Protein 8FNS (pdb70)

Foldseek 3Di:
DAQVVQCVPPPQWHFLVSLLVLLLVLQVVLCVVPPQWHAQVSLPPQAHQVRVCVLDVVPPRIGGSVSLSVVLVVLVCVLPVVPPRIGHRVSCPDPSNVSSVSSRD

Radius of gyration: 13.32 Å; Cα contacts (8 Å, |Δi|>4): 147; chains: 1; bounding box: 26×36×35 Å

Sequence (105 aa):
VDIAAFDPDKDGTIDLKEALAAGSSAAFDKLDPDKDGTLDAKELKGRVSEADLKKLDPDNDGTLDKKEYLAAVEEAQFKKAANPDNDGTIDARELASPAGSALVNLIR

Structure (mmCIF, N/CA/C/O backbone):
data_8FNS
#
_entry.id   8FNS
#
_cell.length_a   24.099
_cell.length_b   44.398
_cell.length_c   82.316
_cell.angle_alpha   90.000
_cell.angle_beta   90.000
_cell.angle_gamma   90.000
#
_symmetry.space_group_name_H-M   'P 21 21 21'
#
loop_
_entity.id
_entity.type
_entity.p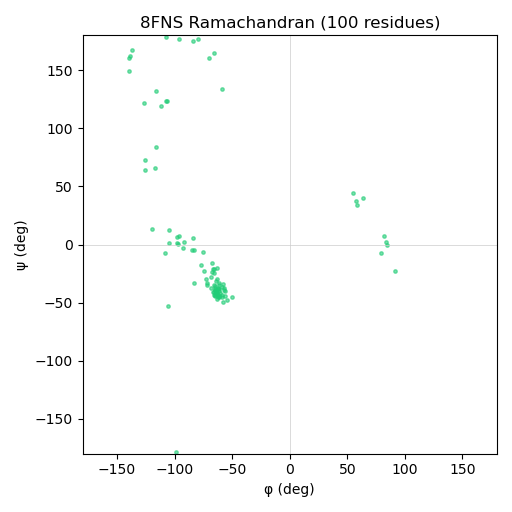dbx_description
1 polymer 'EF-hand domain-containing protein'
2 non-polymer 'Neodymium Ion'
3 water water
#
loop_
_atom_site.group_PDB
_atom_site.id
_atom_site.type_symbol
_atom_site.label_atom_id
_atom_site.label_alt_id
_atom_site.label_comp_id
_atom_site.label_asym_id
_atom_site.label_entity_id
_atom_site.label_seq_id
_atom_site.pdbx_PDB_ins_code
_atom_site.Cartn_x
_atom_site.Cartn_y
_atom_site.Cartn_z
_atom_site.occupancy
_atom_site.B_iso_or_equiv
_atom_site.auth_seq_id
_atom_site.auth_comp_id
_atom_site.auth_asym_id
_atom_site.auth_atom_id
_atom_site.pdbx_PDB_model_num
ATOM 1 N N . VAL A 1 1 ? 11.275 9.383 49.428 1.00 37.96 29 VAL A N 1
ATOM 2 C CA . VAL A 1 1 ? 11.730 10.481 50.273 1.00 36.04 29 VAL A CA 1
ATOM 3 C C . VAL A 1 1 ? 11.285 10.303 51.724 1.00 35.91 29 VAL A C 1
ATOM 4 O O . VAL A 1 1 ? 11.196 11.273 52.479 1.00 34.83 29 VAL A O 1
ATOM 8 N N . ASP A 1 2 ? 11.009 9.059 52.114 1.00 34.42 30 ASP A N 1
ATOM 9 C CA . ASP A 1 2 ? 10.583 8.767 53.474 1.00 34.73 30 ASP A CA 1
ATOM 10 C C . ASP A 1 2 ? 11.798 8.618 54.389 1.00 31.73 30 ASP A C 1
ATOM 11 O O . ASP A 1 2 ? 12.949 8.668 53.945 1.00 30.43 30 ASP A O 1
ATOM 16 N N . ILE A 1 3 ? 11.533 8.444 55.691 1.00 28.40 31 ILE A N 1
ATOM 17 C CA . ILE A 1 3 ? 12.610 8.311 56.674 1.00 26.13 31 ILE A CA 1
ATOM 18 C C . ILE A 1 3 ? 13.621 7.268 56.227 1.00 25.73 31 ILE A C 1
ATOM 19 O O . ILE A 1 3 ? 14.835 7.491 56.297 1.00 24.65 31 ILE A O 1
ATOM 24 N N . ALA A 1 4 ? 13.136 6.116 55.751 1.00 22.65 32 ALA A N 1
ATOM 25 C CA . ALA A 1 4 ? 14.032 4.999 55.466 1.00 22.56 32 ALA A CA 1
ATOM 26 C C . ALA A 1 4 ? 15.111 5.363 54.454 1.00 22.91 32 ALA A C 1
ATOM 27 O O . ALA A 1 4 ? 16.234 4.850 54.545 1.00 23.06 32 ALA A O 1
ATOM 29 N N . ALA A 1 5 ? 14.792 6.234 53.488 1.00 23.05 33 ALA A N 1
ATOM 30 C CA . ALA A 1 5 ? 15.765 6.636 52.477 1.00 23.80 33 ALA A CA 1
ATOM 31 C C . ALA A 1 5 ? 16.957 7.367 53.078 1.00 22.94 33 ALA A C 1
ATOM 32 O O . ALA A 1 5 ? 18.012 7.450 52.435 1.00 22.93 33 ALA A O 1
ATOM 34 N N . PHE A 1 6 ? 16.810 7.907 54.290 1.00 23.31 34 PHE A N 1
ATOM 35 C CA . PHE A 1 6 ? 17.831 8.737 54.912 1.00 22.14 34 PHE A CA 1
ATOM 36 C C . PHE A 1 6 ? 18.346 8.154 56.223 1.00 21.97 34 PHE A C 1
ATOM 37 O O . PHE A 1 6 ? 19.021 8.865 56.979 1.00 21.20 34 PHE A O 1
ATOM 45 N N . ASP A 1 7 ? 18.042 6.890 56.526 1.00 17.94 35 ASP A N 1
ATOM 46 C CA . ASP A 1 7 ? 18.341 6.288 57.829 1.00 17.71 35 ASP A CA 1
ATOM 47 C C . ASP A 1 7 ? 19.141 4.996 57.667 1.00 18.41 35 ASP A C 1
ATOM 48 O O . ASP A 1 7 ? 18.623 3.894 57.905 1.00 18.60 35 ASP A O 1
ATOM 53 N N . PRO A 1 8 ? 20.431 5.101 57.310 1.00 20.83 36 PRO A N 1
ATOM 54 C CA . PRO A 1 8 ? 21.233 3.885 57.070 1.00 21.60 36 PRO A CA 1
ATOM 55 C C . PRO A 1 8 ? 21.474 3.021 58.298 1.00 21.62 36 PRO A C 1
ATOM 56 O O . PRO A 1 8 ? 21.760 1.830 58.132 1.00 22.30 36 PRO A O 1
ATOM 60 N N . ASP A 1 9 ? 21.367 3.552 59.519 1.00 18.90 37 ASP A N 1
ATOM 61 C CA . ASP A 1 9 ? 21.618 2.734 60.704 1.00 19.15 37 ASP A CA 1
ATOM 62 C C . ASP A 1 9 ? 20.356 2.144 61.331 1.00 18.89 37 ASP A C 1
ATOM 63 O O . ASP A 1 9 ? 20.433 1.527 62.394 1.00 19.38 37 ASP A O 1
ATOM 68 N N . LYS A 1 10 ? 19.200 2.290 60.688 1.00 19.51 38 LYS A N 1
ATOM 69 C CA . LYS A 1 10 ? 18.041 1.459 61.018 1.00 19.52 38 LYS A CA 1
ATOM 70 C C . LYS A 1 10 ? 17.562 1.687 62.451 1.00 19.19 38 LYS A C 1
ATOM 71 O O . LYS A 1 10 ? 17.186 0.742 63.155 1.00 19.52 38 LYS A O 1
ATOM 77 N N . ASP A 1 11 ? 17.576 2.950 62.890 1.00 17.60 39 ASP A N 1
ATOM 78 C CA . ASP A 1 11 ? 16.980 3.327 64.166 1.00 17.49 39 ASP A CA 1
ATOM 79 C C . ASP A 1 11 ? 15.655 4.049 64.007 1.00 16.96 39 ASP A C 1
ATOM 80 O O . ASP A 1 11 ? 15.038 4.407 65.016 1.00 17.02 39 ASP A O 1
ATOM 85 N N . GLY A 1 12 ? 15.190 4.229 62.775 1.00 18.60 40 GLY A N 1
ATOM 86 C CA . GLY A 1 12 ? 13.923 4.850 62.499 1.00 18.29 40 GLY 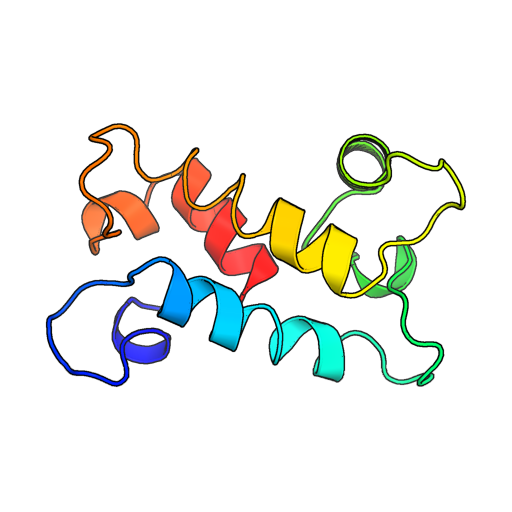A CA 1
ATOM 87 C C . GLY A 1 12 ? 13.935 6.357 62.445 1.00 17.88 40 GLY A C 1
ATOM 88 O O . GLY A 1 12 ? 12.865 6.946 62.236 1.00 17.74 40 GLY A O 1
ATOM 89 N N . THR A 1 13 ? 15.083 7.006 62.654 1.00 16.06 41 THR A N 1
ATOM 90 C CA . THR A 1 13 ? 15.113 8.464 62.624 1.00 15.76 41 THR A CA 1
ATOM 91 C C . THR A 1 13 ? 16.33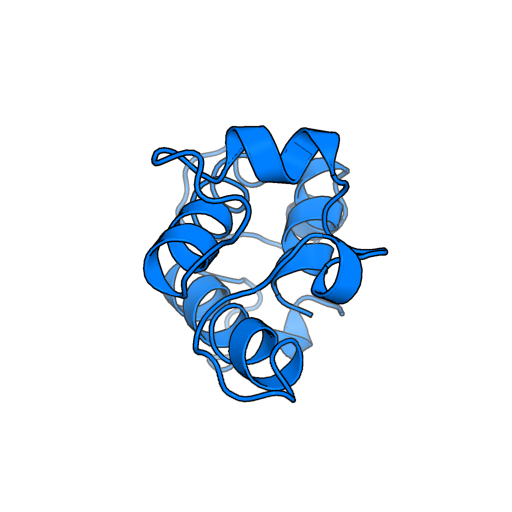5 8.947 61.853 1.00 15.74 41 THR A C 1
ATOM 92 O O . THR A 1 13 ? 17.269 8.185 61.571 1.00 16.09 41 THR A O 1
ATOM 96 N N . ILE A 1 14 ? 16.335 10.237 61.526 1.00 15.65 42 ILE A N 1
ATOM 97 C CA . ILE A 1 14 ? 17.442 10.877 60.817 1.00 15.73 42 ILE A CA 1
ATOM 98 C C . ILE A 1 14 ? 18.187 11.745 61.819 1.00 15.90 42 ILE A C 1
ATOM 99 O O . ILE A 1 14 ? 17.590 12.645 62.426 1.00 15.80 42 ILE A O 1
ATOM 104 N N . ASP A 1 15 ? 19.488 11.508 61.976 1.00 15.50 43 ASP A N 1
ATOM 105 C CA . ASP A 1 15 ? 20.318 12.377 62.796 1.00 15.91 43 ASP A CA 1
ATOM 106 C C . ASP A 1 15 ? 21.027 13.404 61.906 1.00 15.72 43 ASP A C 1
ATOM 107 O O . ASP A 1 15 ? 20.900 13.398 60.677 1.00 15.41 43 ASP A O 1
ATOM 112 N N . LEU A 1 16 ? 21.771 14.321 62.529 1.00 17.32 44 LEU A N 1
ATOM 113 C CA . LEU A 1 16 ? 22.372 15.399 61.750 1.00 16.95 44 LEU A CA 1
ATOM 114 C C . LEU A 1 16 ? 23.391 14.861 60.748 1.00 17.10 44 LEU A C 1
ATOM 115 O O . LEU A 1 16 ? 23.427 15.298 59.591 1.00 16.83 44 LEU A O 1
ATOM 120 N N . LYS A 1 17 ? 24.201 13.881 61.160 1.00 17.62 45 LYS A N 1
ATOM 121 C CA . LYS A 1 17 ? 25.159 13.281 60.235 1.00 17.94 45 LYS A CA 1
ATOM 122 C C . LYS A 1 17 ? 24.462 12.675 59.019 1.00 17.96 45 LYS A C 1
ATOM 123 O O . LYS A 1 17 ? 24.931 12.831 57.883 1.00 18.20 45 LYS A O 1
ATOM 129 N N . GLU A 1 18 ? 23.348 11.966 59.240 1.00 15.74 46 GLU A N 1
ATOM 130 C CA . GLU A 1 18 ? 22.615 11.365 58.130 1.00 15.95 46 GLU A CA 1
ATOM 131 C C . GLU A 1 18 ? 22.057 12.430 57.191 1.00 15.72 46 GLU A C 1
ATOM 132 O O . GLU A 1 18 ? 22.088 12.261 55.967 1.00 16.23 46 GLU A O 1
ATOM 138 N N . ALA A 1 19 ? 21.521 13.522 57.748 1.00 16.12 47 ALA A N 1
ATOM 139 C CA . ALA A 1 19 ? 21.026 14.611 56.907 1.00 15.22 47 ALA A CA 1
ATOM 140 C C . ALA A 1 19 ? 22.157 15.246 56.100 1.00 14.53 47 ALA A C 1
ATOM 141 O O . ALA A 1 19 ? 21.998 15.549 54.905 1.00 14.79 47 ALA A O 1
ATOM 143 N N . LEU A 1 20 ? 23.306 15.442 56.741 1.00 16.05 48 LEU A N 1
ATOM 144 C CA . LEU A 1 20 ? 24.454 16.030 56.059 1.00 16.54 48 LEU A CA 1
ATOM 145 C C . LEU A 1 20 ? 24.992 15.118 54.962 1.00 17.34 48 LEU A C 1
ATOM 146 O O . LEU A 1 20 ? 25.393 15.598 53.895 1.00 17.69 48 LEU A O 1
ATOM 151 N N . ALA A 1 21 ? 25.051 13.808 55.219 1.00 15.69 49 ALA A N 1
ATOM 152 C CA . ALA A 1 21 ? 25.514 12.884 54.186 1.00 16.82 49 ALA A CA 1
ATOM 153 C C . ALA A 1 21 ? 24.589 12.897 52.973 1.00 17.26 49 ALA A C 1
ATOM 154 O O . ALA A 1 21 ? 25.048 12.921 51.825 1.00 17.82 49 ALA A O 1
ATOM 156 N N . ALA A 1 22 ? 23.275 12.891 53.212 1.00 16.66 50 ALA A N 1
ATOM 157 C CA . ALA A 1 22 ? 22.325 12.988 52.108 1.00 16.55 50 ALA A CA 1
ATOM 158 C C . ALA A 1 22 ? 22.438 14.336 51.402 1.00 16.28 50 ALA A C 1
ATOM 159 O O . ALA A 1 22 ? 22.353 14.409 50.173 1.00 16.96 50 ALA A O 1
ATOM 161 N N . GLY A 1 23 ? 22.640 15.415 52.167 1.00 16.15 51 GLY A N 1
ATOM 162 C CA . GLY A 1 23 ? 22.818 16.726 51.560 1.00 15.78 51 GLY A CA 1
ATOM 163 C C . GLY A 1 23 ? 24.036 16.807 50.661 1.00 16.54 51 GLY A C 1
ATOM 164 O O . GLY A 1 23 ? 24.005 17.459 49.614 1.00 16.72 51 GLY A O 1
ATOM 165 N N . SER A 1 24 ? 25.129 16.153 51.061 1.00 16.75 52 SER A N 1
ATOM 166 C CA A SER A 1 24 ? 26.331 16.143 50.231 0.37 17.57 52 SER A CA 1
ATOM 167 C CA B SER A 1 24 ? 26.330 16.142 50.235 0.63 17.57 52 SER A CA 1
ATOM 168 C C . SER A 1 24 ? 26.094 15.398 48.925 1.00 18.61 52 SER A C 1
ATOM 169 O O . SER A 1 24 ? 26.528 15.852 47.856 1.00 18.88 52 SER A O 1
ATOM 174 N N . ALA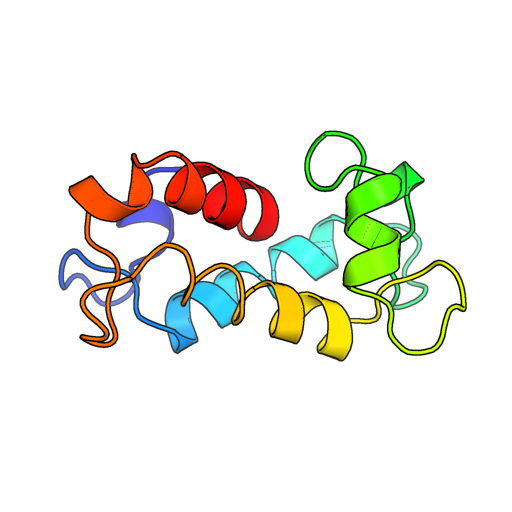 A 1 25 ? 25.400 14.254 48.991 1.00 19.03 53 ALA A N 1
ATOM 175 C CA . ALA A 1 25 ? 25.084 13.501 47.783 1.00 19.76 53 ALA A CA 1
ATOM 176 C C . ALA A 1 25 ? 24.158 14.297 46.872 1.00 19.67 53 ALA A C 1
ATOM 177 O O . ALA A 1 25 ? 24.325 14.290 45.647 1.00 20.16 53 ALA A O 1
ATOM 179 N N . ALA A 1 26 ? 23.190 15.014 47.460 1.00 19.42 54 ALA A N 1
ATOM 180 C CA . ALA A 1 26 ? 22.295 15.838 46.655 1.00 19.13 54 ALA A CA 1
ATOM 181 C C . ALA A 1 26 ? 23.056 16.976 45.992 1.00 19.03 54 ALA A C 1
ATOM 182 O O . ALA A 1 26 ? 22.849 17.266 44.809 1.00 19.49 54 ALA A O 1
ATOM 184 N N . PHE A 1 27 ? 23.939 17.632 46.744 1.00 19.68 55 PHE A N 1
ATOM 185 C CA . PHE A 1 27 ? 24.752 18.705 46.182 1.00 19.43 55 PHE A CA 1
ATOM 186 C C . PHE A 1 27 ? 25.502 18.216 44.952 1.00 20.30 55 PHE A C 1
ATOM 187 O O . PHE A 1 27 ? 25.490 18.865 43.899 1.00 20.65 55 PHE A O 1
ATOM 195 N N . ASP A 1 28 ? 26.141 17.046 45.067 1.00 22.49 56 ASP A N 1
ATOM 196 C CA . ASP A 1 28 ? 26.957 16.532 43.970 1.00 23.31 56 ASP A CA 1
ATOM 197 C C . ASP A 1 28 ? 26.123 16.296 42.715 1.00 23.78 56 ASP A C 1
ATOM 198 O O . ASP A 1 28 ? 26.535 16.656 41.606 1.00 24.55 56 ASP A O 1
ATOM 203 N N . LYS A 1 29 ? 24.940 15.699 42.868 1.00 25.09 57 LYS A N 1
ATOM 204 C CA . LYS A 1 29 ? 24.122 15.420 41.695 1.00 25.96 57 LYS A CA 1
ATOM 205 C C . LYS A 1 29 ? 23.460 16.675 41.133 1.00 25.35 57 LYS A C 1
ATOM 206 O O . LYS A 1 29 ? 23.126 16.703 39.939 1.00 26.42 57 LYS A O 1
ATOM 212 N N . LEU A 1 30 ? 23.298 17.721 41.953 1.00 24.49 58 LEU A N 1
ATOM 213 C CA . LEU A 1 30 ? 22.705 18.971 41.498 1.00 24.13 58 LEU A CA 1
ATOM 214 C C . LEU A 1 30 ? 23.704 19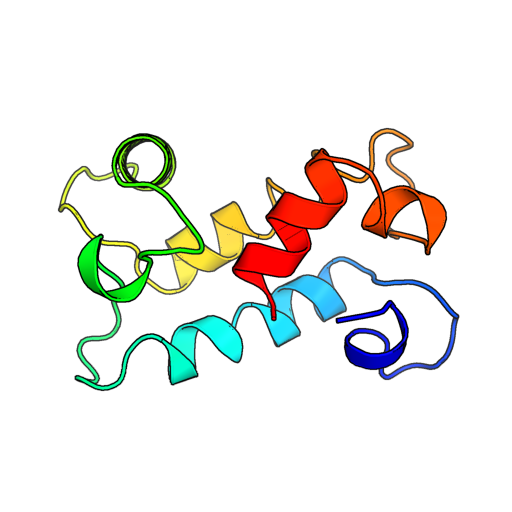.892 40.815 1.00 24.26 58 LEU A C 1
ATOM 215 O O . LEU A 1 30 ? 23.296 20.936 40.289 1.00 24.09 58 LEU A O 1
ATOM 220 N N . ASP A 1 31 ? 24.990 19.525 40.791 1.00 27.48 59 ASP A N 1
ATOM 221 C CA . ASP A 1 31 ? 26.048 20.330 40.181 1.00 28.16 59 ASP A CA 1
ATOM 222 C C . ASP A 1 31 ? 26.680 19.585 39.005 1.00 30.21 59 ASP A C 1
ATOM 223 O O . ASP A 1 31 ? 27.869 19.237 39.041 1.00 31.09 59 ASP A O 1
ATOM 228 N N . PRO A 1 32 ? 25.922 19.344 37.931 1.00 34.05 60 PRO A N 1
ATOM 229 C CA . PRO A 1 32 ? 26.481 18.564 36.815 1.00 35.98 60 PRO A CA 1
ATOM 230 C C . PRO A 1 32 ? 27.595 19.270 36.065 1.00 37.60 60 PRO A C 1
ATOM 231 O O . PRO A 1 32 ? 28.413 18.588 35.435 1.00 39.51 60 PRO A O 1
ATOM 235 N N . ASP A 1 33 ? 27.666 20.600 36.110 1.00 35.54 61 ASP A N 1
ATOM 236 C CA . ASP A 1 33 ? 28.755 21.294 35.432 1.00 37.02 61 ASP A CA 1
ATOM 237 C C . ASP A 1 33 ? 30.029 21.373 36.267 1.00 37.50 61 ASP A C 1
ATOM 238 O O . ASP A 1 33 ? 30.987 22.030 35.847 1.00 38.55 61 ASP A O 1
ATOM 243 N N . LYS A 1 34 ? 30.047 20.723 37.433 1.00 39.33 62 LYS A N 1
ATOM 244 C CA . LYS A 1 34 ? 31.276 20.432 38.172 1.00 40.35 62 LYS A CA 1
ATOM 245 C C . LYS A 1 34 ? 32.072 21.686 38.528 1.00 39.83 62 LYS A C 1
ATOM 246 O O . LYS A 1 34 ? 33.304 21.656 38.558 1.00 41.19 62 LYS A O 1
ATOM 252 N N . ASP A 1 35 ? 31.393 22.797 38.801 1.00 32.60 63 ASP A N 1
ATOM 253 C CA . ASP A 1 35 ? 32.080 24.007 39.233 1.00 31.99 63 ASP A CA 1
ATOM 254 C C . ASP A 1 35 ? 32.172 24.124 40.752 1.00 30.45 63 ASP A C 1
ATOM 255 O O . ASP A 1 35 ? 32.786 25.072 41.256 1.00 29.61 63 ASP A O 1
ATOM 260 N N . GLY A 1 36 ? 31.584 23.185 41.490 1.00 28.91 64 GLY A N 1
ATOM 261 C CA . GLY A 1 36 ? 31.649 23.203 42.936 1.00 27.31 64 GLY A CA 1
ATOM 262 C C . GLY A 1 36 ? 30.658 24.116 43.619 1.00 25.77 64 GLY A C 1
ATOM 263 O O . GLY A 1 36 ? 30.759 24.309 44.836 1.00 24.20 64 GLY A O 1
ATOM 264 N N . THR A 1 37 ? 29.716 24.703 42.883 1.00 24.65 65 THR A N 1
ATOM 265 C CA . THR A 1 37 ? 28.700 25.563 43.477 1.00 23.74 65 THR A CA 1
ATOM 266 C C . THR A 1 37 ? 27.354 25.301 42.813 1.00 23.98 65 THR A C 1
ATOM 267 O O . THR A 1 37 ? 27.277 24.750 41.710 1.00 24.75 65 THR A O 1
ATOM 271 N N . LEU A 1 38 ? 26.289 25.708 43.505 1.00 24.29 66 LEU A N 1
ATOM 272 C CA . LEU A 1 38 ? 24.925 25.618 42.999 1.00 24.05 66 LEU A CA 1
ATOM 273 C C . LEU A 1 38 ? 24.354 27.020 42.842 1.00 25.01 66 LEU A C 1
ATOM 274 O O . LEU A 1 38 ? 24.449 27.836 43.765 1.00 25.11 66 LEU A O 1
ATOM 279 N N . ASP A 1 39 ? 23.752 27.296 41.685 1.00 25.94 67 ASP A N 1
ATOM 280 C CA . ASP A 1 39 ? 23.094 28.571 41.430 1.00 27.26 67 ASP A CA 1
ATOM 281 C C . ASP A 1 39 ? 21.576 28.391 41.424 1.00 26.66 67 ASP A C 1
ATOM 282 O O . ASP A 1 39 ? 21.054 27.284 41.605 1.00 25.00 67 ASP A O 1
ATOM 287 N N . ALA A 1 40 ? 20.865 29.505 41.227 1.00 26.63 68 ALA A N 1
ATOM 288 C CA . ALA A 1 40 ? 19.405 29.469 41.257 1.00 28.21 68 ALA A CA 1
ATOM 289 C C . ALA A 1 40 ? 18.842 28.513 40.213 1.00 29.63 68 ALA A C 1
ATOM 290 O O . ALA A 1 40 ? 17.830 27.847 40.456 1.00 30.30 68 ALA A O 1
ATOM 292 N N . LYS A 1 41 ? 19.476 28.439 39.040 1.00 27.16 69 LYS A N 1
ATOM 293 C CA . LYS A 1 41 ? 19.006 27.529 37.999 1.00 28.68 69 LYS A CA 1
ATOM 294 C C . LYS A 1 41 ? 19.133 26.072 38.435 1.00 29.16 69 LYS A C 1
ATOM 295 O O . LYS A 1 41 ? 18.207 25.274 38.244 1.00 31.07 69 LYS A O 1
ATOM 301 N N . GLU A 1 42 ? 20.264 25.711 39.047 1.00 29.36 70 GLU A N 1
ATOM 302 C CA . GLU A 1 42 ? 20.469 24.333 39.489 1.00 29.58 70 GLU A CA 1
ATOM 303 C C . GLU A 1 42 ? 19.545 23.948 40.638 1.00 30.77 70 GLU A C 1
ATOM 304 O O . GLU A 1 42 ? 19.206 22.768 40.788 1.00 31.63 70 GLU A O 1
ATOM 310 N N . LEU A 1 43 ? 19.133 24.916 41.454 1.00 27.80 71 LEU A N 1
ATOM 311 C CA . LEU A 1 43 ? 18.310 24.663 42.629 1.00 28.79 71 LEU A CA 1
ATOM 312 C C . LEU A 1 43 ? 16.824 24.899 42.387 1.00 31.27 71 LEU A C 1
ATOM 313 O O . LEU A 1 43 ? 16.037 24.822 43.336 1.00 32.20 71 LEU A O 1
ATOM 318 N N . LYS A 1 44 ? 16.422 25.173 41.145 1.00 33.54 72 LYS A N 1
ATOM 319 C CA . LYS A 1 44 ? 15.018 25.440 40.847 1.00 35.85 72 LYS A CA 1
ATOM 320 C C . LYS A 1 44 ? 14.157 24.250 41.253 1.00 37.31 72 LYS A C 1
ATOM 321 O O . LYS A 1 44 ? 14.490 23.098 40.965 1.00 36.98 72 LYS A O 1
ATOM 327 N N . GLY A 1 45 ? 13.050 24.533 41.935 1.00 40.99 73 GLY A N 1
ATOM 328 C CA . GLY A 1 45 ? 12.178 23.505 42.454 1.00 42.02 73 GLY A CA 1
ATOM 329 C C . GLY A 1 45 ? 12.490 23.060 43.868 1.00 40.99 73 GLY A C 1
ATOM 330 O O . GLY A 1 45 ? 11.600 22.537 44.548 1.00 41.86 73 GLY A O 1
ATOM 331 N N . ARG A 1 46 ? 13.725 23.252 44.327 1.00 33.21 74 ARG A N 1
ATOM 332 C CA . ARG A 1 46 ? 14.132 22.932 45.687 1.00 31.86 74 ARG A CA 1
ATOM 333 C C . ARG A 1 46 ? 14.302 24.172 46.554 1.00 31.19 74 ARG A C 1
ATOM 334 O O . ARG A 1 46 ? 13.735 24.248 47.648 1.00 31.52 74 ARG A O 1
ATOM 342 N N . VAL A 1 47 ? 15.090 25.139 46.089 1.00 31.91 75 VAL A N 1
ATOM 343 C CA . VAL A 1 47 ? 15.347 26.382 46.807 1.00 31.22 75 VAL A CA 1
ATOM 344 C C . VAL A 1 47 ? 15.032 27.529 45.861 1.00 32.03 75 VAL A C 1
ATOM 345 O O . VAL A 1 47 ? 15.615 27.617 44.774 1.00 31.30 75 VAL A O 1
ATOM 349 N N . SER A 1 48 ? 14.117 28.401 46.266 1.00 33.26 76 SER A N 1
ATOM 350 C CA . SER A 1 48 ? 13.767 29.545 45.443 1.00 34.06 76 SER A CA 1
ATOM 351 C C . SER A 1 48 ? 14.912 30.553 45.414 1.00 31.54 76 SER A C 1
ATOM 352 O O . SER A 1 48 ? 15.793 30.564 46.274 1.00 29.67 76 SER A O 1
ATOM 355 N N . GLU A 1 49 ? 14.881 31.422 44.406 1.00 35.75 77 GLU A N 1
ATOM 356 C CA . GLU A 1 49 ? 15.886 32.475 44.310 1.00 34.87 77 GLU A CA 1
ATOM 357 C C . GLU A 1 49 ? 15.897 33.346 45.561 1.00 35.24 77 GLU A C 1
ATOM 358 O O . GLU A 1 49 ? 16.964 33.764 46.029 1.00 33.68 77 GLU A O 1
ATOM 364 N N . ALA A 1 50 ? 14.719 33.616 46.128 1.00 36.03 78 ALA A N 1
ATOM 365 C CA . ALA A 1 50 ? 14.647 34.446 47.324 1.00 36.33 78 ALA A CA 1
ATOM 366 C C . ALA A 1 50 ? 15.304 33.756 48.514 1.00 34.41 78 ALA A C 1
ATOM 367 O O . ALA A 1 50 ? 16.016 34.395 49.298 1.00 33.77 78 ALA A O 1
ATOM 369 N N . ASP A 1 51 ? 15.081 32.448 48.662 1.00 36.76 79 ASP A N 1
ATOM 370 C CA . ASP A 1 51 ? 15.693 31.723 49.767 1.00 34.72 79 ASP A CA 1
ATOM 371 C C . ASP A 1 51 ? 17.184 31.516 49.551 1.00 31.97 79 ASP A C 1
ATOM 372 O O . ASP A 1 51 ? 17.943 31.447 50.524 1.00 30.17 79 ASP A O 1
ATOM 377 N N . LEU A 1 52 ? 17.624 31.414 48.296 1.00 32.47 80 LEU A N 1
ATOM 378 C CA . LEU A 1 52 ? 19.049 31.234 48.038 1.00 29.93 80 LEU A CA 1
ATOM 379 C C . LEU A 1 52 ? 19.858 32.409 48.577 1.00 29.26 80 LEU A C 1
ATOM 380 O O . LEU A 1 52 ? 20.927 32.215 49.170 1.00 26.88 80 LEU A O 1
ATOM 385 N N . LYS A 1 53 ? 19.362 33.636 48.385 1.00 31.29 81 LYS A N 1
ATOM 386 C CA . LYS A 1 53 ? 20.076 34.806 48.886 1.00 30.49 81 LYS A CA 1
ATOM 387 C C . LYS A 1 53 ? 20.299 34.718 50.391 1.00 29.29 81 LYS A C 1
ATOM 388 O O . LYS A 1 53 ? 21.373 35.076 50.887 1.00 27.35 81 LYS A O 1
ATOM 394 N N . LYS A 1 54 ? 19.306 34.219 51.132 1.00 31.00 82 LYS A N 1
ATOM 395 C CA . LYS A 1 54 ? 19.426 34.111 52.583 1.00 29.95 82 LYS A CA 1
ATOM 396 C C . LYS A 1 54 ? 20.497 33.117 53.006 1.00 26.85 82 LYS A C 1
ATOM 397 O O . LYS A 1 54 ? 21.030 33.237 54.116 1.00 24.71 82 LYS A O 1
ATOM 403 N N . LEU A 1 55 ? 20.818 32.148 52.149 1.00 28.89 83 LEU A N 1
ATOM 404 C CA . LEU A 1 55 ? 21.755 31.076 52.456 1.00 25.92 83 LEU A CA 1
ATOM 405 C C . LEU A 1 55 ? 23.158 31.341 51.933 1.00 23.50 83 LEU A C 1
ATOM 406 O O . LEU A 1 55 ? 24.047 30.508 52.142 1.00 20.70 83 LEU A O 1
ATOM 411 N N . ASP A 1 56 ? 23.377 32.488 51.281 1.00 20.55 84 ASP A N 1
ATOM 412 C CA . ASP A 1 56 ? 24.617 32.826 50.582 1.00 22.65 84 ASP A CA 1
ATOM 413 C C . ASP A 1 56 ? 25.236 34.036 51.274 1.00 24.48 84 ASP A C 1
ATOM 414 O O . ASP A 1 56 ? 25.040 35.181 50.835 1.00 26.35 84 ASP A O 1
ATOM 419 N N . PRO A 1 57 ? 25.989 33.829 52.360 1.00 23.65 85 PRO A N 1
ATOM 420 C CA . PRO A 1 57 ? 26.479 34.985 53.129 1.00 25.53 85 PRO A CA 1
ATOM 421 C C . PRO A 1 57 ? 27.412 35.906 52.360 1.00 28.36 85 PRO A C 1
ATOM 422 O O . PRO A 1 57 ? 27.441 37.110 52.648 1.00 30.56 85 PRO A O 1
ATOM 426 N N . ASP A 1 58 ? 28.177 35.394 51.399 1.00 25.22 86 ASP A N 1
ATOM 427 C CA . ASP A 1 58 ? 29.120 36.240 50.677 1.00 26.37 86 ASP A CA 1
ATOM 428 C C . ASP A 1 58 ? 28.544 36.852 49.402 1.00 27.09 86 ASP A C 1
ATOM 429 O O . ASP A 1 58 ? 29.262 37.573 48.700 1.00 27.84 86 ASP A O 1
ATOM 434 N N . ASN A 1 59 ? 27.268 36.596 49.104 1.00 30.39 87 ASN A N 1
ATOM 435 C CA . ASN A 1 59 ? 26.536 37.293 48.038 1.00 31.15 87 ASN A CA 1
ATOM 436 C C . ASN A 1 59 ? 27.251 37.210 46.689 1.00 30.90 87 ASN A C 1
ATOM 437 O O . ASN A 1 59 ? 27.388 38.200 45.964 1.00 32.38 87 ASN A O 1
ATOM 442 N N . ASP A 1 60 ? 27.730 36.014 46.362 1.00 28.14 88 ASP A N 1
ATOM 443 C CA . ASP A 1 60 ? 28.288 35.715 45.052 1.00 27.84 88 ASP A CA 1
ATOM 444 C C . ASP A 1 60 ? 27.283 35.030 44.138 1.00 27.06 88 ASP A C 1
ATOM 445 O O . ASP A 1 60 ? 27.624 34.701 43.000 1.00 27.44 88 ASP A O 1
ATOM 450 N N . GLY A 1 61 ? 26.055 34.821 44.608 1.00 28.76 89 GLY A N 1
ATOM 451 C CA . GLY A 1 61 ? 24.998 34.227 43.824 1.00 27.96 89 GLY A CA 1
ATOM 452 C C . GLY A 1 61 ? 24.981 32.715 43.777 1.00 26.37 89 GLY A C 1
ATOM 453 O O . GLY A 1 61 ? 24.127 32.148 43.075 1.00 25.76 89 GLY A O 1
ATOM 454 N N . THR A 1 62 ? 25.894 32.037 44.478 1.00 25.19 90 THR A N 1
ATOM 455 C CA . THR A 1 62 ? 25.940 30.581 44.451 1.00 24.28 9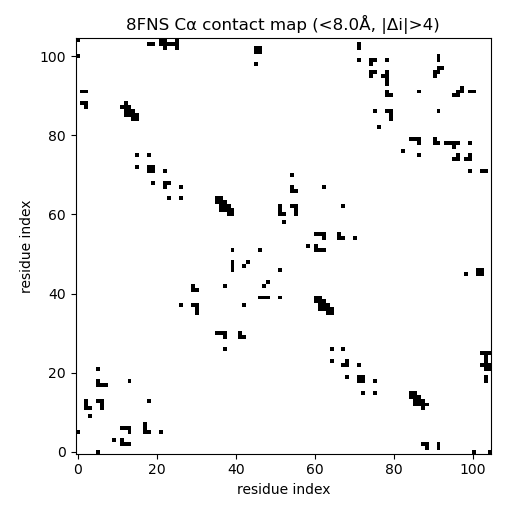0 THR A CA 1
ATOM 456 C C . THR A 1 62 ? 26.204 30.041 45.848 1.00 23.80 90 THR A C 1
ATOM 457 O O . THR A 1 62 ? 26.685 30.752 46.737 1.00 24.18 90 THR A O 1
ATOM 461 N N . LEU A 1 63 ? 25.900 28.757 46.016 1.00 23.34 91 LEU A N 1
ATOM 462 C CA . LEU A 1 63 ? 26.150 28.036 47.257 1.00 22.96 91 LEU A CA 1
ATOM 463 C C . LEU A 1 63 ? 27.236 26.999 47.001 1.00 23.40 91 LEU A C 1
ATOM 464 O O . LEU A 1 63 ? 27.056 26.113 46.157 1.00 23.77 91 LEU A O 1
ATOM 469 N N . ASP A 1 64 ? 28.365 27.115 47.706 1.00 21.77 92 ASP A N 1
ATOM 470 C CA . ASP A 1 64 ? 29.355 26.048 47.688 1.00 22.72 92 ASP A CA 1
ATOM 471 C C . ASP A 1 64 ? 28.889 24.944 48.640 1.00 22.79 92 ASP A C 1
ATOM 472 O O . ASP A 1 64 ? 27.844 25.061 49.291 1.00 21.83 92 ASP A O 1
ATOM 477 N N . LYS A 1 65 ? 29.642 23.841 48.721 1.00 19.28 93 LYS A N 1
ATOM 478 C CA . LYS A 1 65 ? 29.165 22.716 49.526 1.00 18.87 93 LYS A CA 1
ATOM 479 C C . LYS A 1 65 ? 29.079 23.085 51.005 1.00 18.73 93 LYS A C 1
ATOM 480 O O . LYS A 1 65 ? 28.145 22.671 51.703 1.00 18.27 93 LYS A O 1
ATOM 486 N N . LYS A 1 66 ? 30.025 23.886 51.496 1.00 20.06 94 LYS A N 1
ATOM 487 C CA . LYS A 1 66 ? 29.967 24.315 52.890 1.00 20.04 94 LYS A CA 1
ATOM 488 C C . LYS A 1 66 ? 28.703 25.129 53.170 1.00 19.73 94 LYS A C 1
ATOM 489 O O . LYS A 1 66 ? 28.017 24.897 54.174 1.00 19.49 94 LYS A O 1
ATOM 495 N N . GLU A 1 67 ? 28.367 26.073 52.283 1.00 17.60 95 GLU A N 1
ATOM 496 C CA . GLU A 1 67 ? 27.146 26.859 52.455 1.00 17.34 95 GLU A CA 1
ATOM 497 C C . GLU A 1 67 ? 25.902 25.978 52.361 1.00 16.79 95 GLU A C 1
ATOM 498 O O . GLU A 1 67 ? 24.936 26.160 53.116 1.00 16.64 95 GLU A O 1
ATOM 504 N N . TYR A 1 68 ? 25.898 25.035 51.418 1.00 16.68 96 TYR A N 1
ATOM 505 C CA . TYR A 1 68 ? 24.741 24.161 51.263 1.00 16.32 96 TYR A CA 1
ATOM 506 C C . TYR A 1 68 ? 24.559 23.280 52.487 1.00 16.04 96 TYR A C 1
ATOM 507 O O . TYR A 1 68 ? 23.436 23.106 52.974 1.00 15.66 96 TYR A O 1
ATOM 516 N N . LEU A 1 69 ? 25.654 22.707 52.994 1.00 15.67 97 LEU A N 1
ATOM 517 C CA . LEU A 1 69 ? 25.541 21.877 54.188 1.00 15.27 97 LEU A CA 1
ATOM 518 C C . LEU A 1 69 ? 25.133 22.690 55.413 1.00 15.47 97 LEU A C 1
ATOM 519 O O . LEU A 1 69 ? 24.378 22.195 56.258 1.00 15.31 97 LEU A O 1
ATOM 524 N N . ALA A 1 70 ? 25.584 23.941 55.519 1.00 15.25 98 ALA A N 1
ATOM 525 C CA . ALA A 1 70 ? 25.081 24.797 56.586 1.00 15.68 98 ALA A CA 1
ATOM 526 C C . ALA A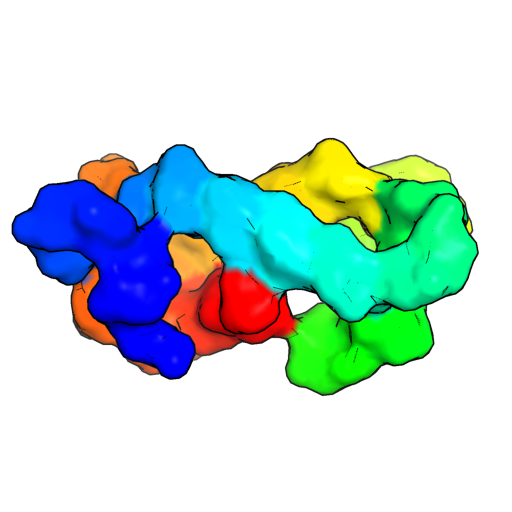 1 70 ? 23.576 25.029 56.448 1.00 15.39 98 ALA A C 1
ATOM 527 O O . ALA A 1 70 ? 22.848 25.075 57.449 1.00 15.54 98 ALA A O 1
ATOM 529 N N . ALA A 1 71 ? 23.085 25.161 55.212 1.00 15.70 99 ALA A N 1
ATOM 530 C CA . ALA A 1 71 ? 21.645 25.283 54.993 1.00 15.33 99 ALA A CA 1
ATOM 531 C C . ALA A 1 71 ? 20.906 24.014 55.415 1.00 14.91 99 ALA A C 1
ATOM 532 O O . ALA A 1 71 ? 19.823 24.088 56.004 1.00 14.81 99 ALA A O 1
ATOM 534 N N . VAL A 1 72 ? 21.481 22.844 55.125 1.00 16.34 100 VAL A N 1
ATOM 535 C CA . VAL A 1 72 ? 20.900 21.584 55.589 1.00 15.97 100 VAL A CA 1
ATOM 536 C C . VAL A 1 72 ? 20.800 21.564 57.105 1.00 16.31 100 VAL A C 1
ATOM 537 O O . VAL A 1 72 ? 19.765 21.195 57.670 1.00 15.85 100 VAL A O 1
ATOM 541 N N . GLU A 1 73 ? 21.860 21.980 57.786 1.00 16.21 101 GLU A N 1
ATOM 542 C CA A GLU A 1 73 ? 21.818 21.982 59.241 0.64 16.57 101 GLU A CA 1
ATOM 543 C CA B GLU A 1 73 ? 21.838 21.993 59.243 0.36 16.58 101 GLU A CA 1
ATOM 544 C C . GLU A 1 73 ? 20.770 22.943 59.774 1.00 17.09 101 GLU A C 1
ATOM 545 O O . GLU A 1 73 ? 20.060 22.621 60.738 1.00 17.40 101 GLU A O 1
ATOM 556 N N . ALA A 1 74 ? 20.649 24.126 59.170 1.00 14.72 102 ALA A N 1
ATOM 557 C CA . ALA A 1 74 ? 19.647 25.072 59.642 1.00 15.30 102 ALA A CA 1
ATOM 558 C C . ALA A 1 74 ? 18.241 24.512 59.453 1.00 15.01 102 ALA A C 1
ATOM 559 O O . ALA A 1 74 ? 17.367 24.677 60.322 1.00 15.20 102 ALA A O 1
ATOM 561 N N . GLN A 1 75 ? 18.000 23.861 58.309 1.00 16.70 103 GLN A N 1
ATOM 562 C CA . GLN A 1 75 ? 16.671 23.319 58.040 1.00 16.15 103 GLN A CA 1
ATOM 563 C C . GLN A 1 75 ? 16.371 22.104 58.913 1.00 16.04 103 GLN A C 1
ATOM 564 O O . GLN A 1 75 ? 15.221 21.900 59.318 1.00 16.29 103 GLN A O 1
ATOM 570 N N . PHE A 1 76 ? 17.387 21.286 59.202 1.00 15.59 104 PHE A N 1
ATOM 571 C CA . PHE A 1 76 ? 17.229 20.188 60.153 1.00 15.56 104 PHE A CA 1
ATOM 572 C C . PHE A 1 76 ? 16.779 20.721 61.505 1.00 16.67 104 PHE A C 1
ATOM 573 O O . PHE A 1 76 ? 15.795 20.240 62.087 1.00 16.72 104 PHE A O 1
ATOM 581 N N . LYS A 1 77 ? 17.466 21.750 62.003 1.00 15.82 105 LYS A N 1
ATOM 582 C CA A LYS A 1 77 ? 17.095 22.341 63.287 0.50 16.82 105 LYS A CA 1
ATOM 583 C CA B LYS A 1 77 ? 17.085 22.311 63.291 0.50 16.81 105 LYS A CA 1
ATOM 584 C C . LYS A 1 77 ? 15.688 22.921 63.241 1.00 17.12 105 LYS A C 1
ATOM 585 O O . LYS A 1 77 ? 14.901 22.747 64.180 1.00 17.51 105 LYS A O 1
ATOM 596 N N . ALA A 1 78 ? 15.350 23.613 62.147 1.00 16.88 106 ALA A N 1
ATOM 597 C CA . ALA A 1 78 ? 14.013 24.184 62.009 1.00 16.99 106 ALA A CA 1
ATOM 598 C C . ALA A 1 78 ? 12.932 23.114 62.009 1.00 16.58 106 ALA A C 1
ATOM 599 O O . ALA A 1 78 ? 11.826 23.354 62.509 1.00 17.33 106 ALA A O 1
ATOM 601 N N . ALA A 1 79 ? 13.229 21.938 61.463 1.00 16.31 107 ALA A N 1
ATOM 602 C CA . ALA A 1 79 ? 12.271 20.841 61.430 1.00 16.22 107 ALA A CA 1
ATOM 603 C C . ALA A 1 79 ? 12.266 20.011 62.705 1.00 16.44 107 ALA A C 1
ATOM 604 O O . ALA A 1 79 ? 11.419 19.119 62.849 1.00 16.60 107 ALA A O 1
ATOM 606 N N . ASN A 1 80 ? 13.172 20.300 63.638 1.00 16.50 108 ASN A N 1
ATOM 607 C CA . ASN A 1 80 ? 13.334 19.513 64.859 1.00 16.88 108 ASN A CA 1
ATOM 608 C C . ASN A 1 80 ? 13.247 20.404 66.093 1.00 17.51 108 ASN A C 1
ATOM 609 O O . ASN A 1 80 ? 14.210 20.521 66.859 1.00 17.73 108 ASN A O 1
ATOM 614 N N . PRO A 1 81 ? 12.087 21.019 66.343 1.00 19.87 109 PRO A N 1
ATOM 615 C CA . PRO A 1 81 ? 11.995 21.984 67.453 1.00 20.55 109 PRO A CA 1
ATOM 616 C C . PRO A 1 81 ? 12.125 21.375 68.840 1.00 20.93 109 PRO A C 1
ATOM 617 O O . PRO A 1 81 ? 12.347 22.127 69.799 1.00 21.46 109 PRO A O 1
ATOM 621 N N . ASP A 1 82 ? 11.992 20.055 68.985 1.00 21.23 110 ASP A N 1
ATOM 622 C CA . ASP A 1 82 ? 12.234 19.429 70.280 1.00 21.53 110 ASP A CA 1
ATOM 623 C C . ASP A 1 82 ? 13.717 19.314 70.618 1.00 21.38 110 ASP A C 1
ATOM 624 O O . ASP A 1 82 ? 14.053 18.900 71.736 1.00 21.65 110 ASP A O 1
ATOM 629 N N . ASN A 1 83 ? 14.602 19.663 69.681 1.00 23.67 111 ASN A N 1
ATOM 630 C CA . ASN A 1 83 ? 16.034 19.787 69.961 1.00 23.64 111 ASN A CA 1
ATOM 631 C C . ASN A 1 83 ? 16.623 18.490 70.519 1.00 23.43 111 ASN A C 1
ATOM 632 O O . ASN A 1 83 ? 17.482 18.504 71.405 1.00 23.70 111 ASN A O 1
ATOM 637 N N . ASP A 1 84 ? 16.153 17.356 70.001 1.00 19.46 112 ASP A N 1
ATOM 638 C CA . ASP A 1 84 ? 16.561 16.047 70.495 1.00 19.30 112 ASP A CA 1
ATOM 639 C C . ASP A 1 84 ? 17.541 15.338 69.570 1.00 18.69 112 ASP A C 1
ATOM 640 O O . ASP A 1 84 ? 17.768 14.135 69.734 1.00 18.52 112 ASP A O 1
ATOM 645 N N . GLY A 1 85 ? 18.106 16.040 68.595 1.00 17.69 113 GLY A N 1
ATOM 646 C CA . GLY A 1 85 ? 19.116 15.460 67.743 1.00 17.20 113 GLY A CA 1
ATOM 647 C C . GLY A 1 85 ? 18.617 14.565 66.628 1.00 16.67 113 GLY A C 1
ATOM 648 O O . GLY A 1 85 ? 19.430 14.156 65.786 1.00 16.16 113 GLY A O 1
ATOM 649 N N . THR A 1 86 ? 17.319 14.237 66.571 1.00 17.40 114 THR A N 1
ATOM 650 C CA . THR A 1 86 ? 16.829 13.346 65.523 1.00 17.22 114 THR A CA 1
ATOM 651 C C . THR A 1 86 ? 15.483 13.819 64.986 1.00 17.07 114 THR A C 1
ATOM 652 O O . THR A 1 86 ? 14.675 14.414 65.710 1.00 17.81 114 THR A O 1
ATOM 656 N N . ILE A 1 87 ? 15.258 13.527 63.705 1.00 16.24 115 ILE A N 1
ATOM 657 C CA . ILE A 1 87 ? 13.996 13.785 63.024 1.00 16.52 115 ILE A CA 1
ATOM 658 C C . ILE A 1 87 ? 13.285 12.461 62.803 1.00 16.63 115 ILE A C 1
ATOM 659 O O . ILE A 1 87 ? 13.852 11.527 62.218 1.00 16.13 115 ILE A O 1
ATOM 664 N N . ASP A 1 88 ? 12.055 12.375 63.308 1.00 17.53 116 ASP A N 1
ATOM 665 C CA . ASP A 1 88 ? 11.214 11.202 63.161 1.00 17.61 116 ASP A CA 1
ATOM 666 C C . ASP A 1 88 ? 10.218 11.416 62.018 1.00 17.66 116 ASP A C 1
ATOM 667 O O . ASP A 1 88 ? 10.201 12.455 61.347 1.00 17.30 116 ASP A O 1
ATOM 672 N N . ALA A 1 89 ? 9.369 10.414 61.798 1.00 19.93 117 ALA A N 1
ATOM 673 C CA . ALA A 1 89 ? 8.451 10.473 60.665 1.00 19.03 117 ALA A CA 1
ATOM 674 C C . ALA A 1 89 ? 7.480 11.649 60.772 1.00 19.20 117 ALA A C 1
ATOM 675 O O . ALA A 1 89 ? 7.139 12.270 59.754 1.00 18.40 117 ALA A O 1
ATOM 677 N N . ARG A 1 90 ? 7.004 11.956 61.989 1.00 21.87 118 ARG A N 1
ATOM 678 C CA . ARG A 1 90 ? 6.107 13.097 62.181 1.00 22.07 118 ARG A CA 1
ATOM 679 C C . ARG A 1 90 ? 6.796 14.397 61.798 1.00 21.01 118 ARG A C 1
ATOM 680 O O . ARG A 1 90 ? 6.218 15.254 61.123 1.00 20.25 118 ARG A O 1
ATOM 688 N N . GLU A 1 91 ? 8.037 14.570 62.245 1.00 18.12 119 GLU A N 1
ATOM 689 C CA . GLU A 1 91 ? 8.766 15.797 61.956 1.00 17.16 119 GLU A CA 1
ATOM 690 C C . GLU A 1 91 ? 9.111 15.907 60.475 1.00 15.61 119 GLU A C 1
ATOM 691 O O . GLU A 1 91 ? 9.077 17.003 59.906 1.00 15.47 119 GLU A O 1
ATOM 697 N N . LEU A 1 92 ? 9.451 14.787 59.835 1.00 17.22 120 LEU A N 1
ATOM 698 C CA . LEU A 1 92 ? 9.769 14.843 58.415 1.00 16.56 120 LEU A CA 1
ATOM 699 C C . LEU A 1 92 ? 8.556 15.261 57.596 1.00 16.77 120 LEU A C 1
ATOM 700 O O . LEU A 1 92 ? 8.711 15.937 56.572 1.00 16.71 120 LEU A O 1
ATOM 705 N N . ALA A 1 93 ? 7.352 14.897 58.050 1.00 15.63 121 ALA A N 1
ATOM 706 C CA . ALA A 1 93 ? 6.116 15.225 57.349 1.00 15.78 121 ALA A CA 1
ATOM 707 C C . ALA A 1 93 ? 5.684 16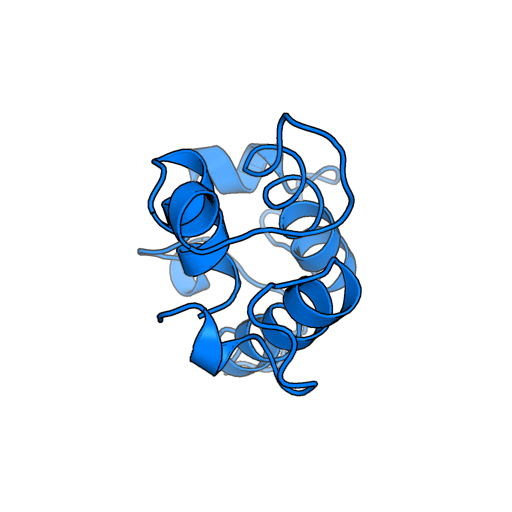.674 57.542 1.00 15.53 121 ALA A C 1
ATOM 708 O O . ALA A 1 93 ? 4.844 17.167 56.777 1.00 15.89 121 ALA A O 1
ATOM 710 N N . SER A 1 94 ? 6.224 17.358 58.552 1.00 15.90 122 SER A N 1
ATOM 711 C CA . SER A 1 94 ? 5.821 18.722 58.842 1.00 15.87 122 SER A CA 1
ATOM 712 C C . SER A 1 94 ? 6.231 19.664 57.708 1.00 15.25 122 SER A C 1
ATOM 713 O O . SER A 1 94 ? 7.074 19.324 56.880 1.00 14.97 122 SER A O 1
ATOM 716 N N . PRO A 1 95 ? 5.668 20.876 57.667 1.00 15.47 123 PRO A N 1
ATOM 717 C CA . PRO A 1 95 ? 6.093 21.814 56.615 1.00 15.78 123 PRO A CA 1
ATOM 718 C C . PRO A 1 95 ? 7.598 22.065 56.611 1.00 15.57 123 PRO A C 1
ATOM 719 O O . PRO A 1 95 ? 8.233 22.049 55.548 1.00 16.00 123 PRO A O 1
ATOM 723 N N . ALA A 1 96 ? 8.201 22.264 57.783 1.00 15.57 124 ALA A N 1
ATOM 724 C CA . ALA A 1 96 ? 9.651 22.444 57.834 1.00 15.63 124 ALA A CA 1
ATOM 725 C C . ALA A 1 96 ? 10.383 21.176 57.397 1.00 15.19 124 ALA A C 1
ATOM 726 O O . ALA A 1 96 ? 11.439 21.252 56.750 1.00 15.42 124 ALA A O 1
ATOM 728 N N . GLY A 1 97 ? 9.833 20.012 57.738 1.00 15.01 125 GLY A N 1
ATOM 729 C CA . GLY A 1 97 ? 10.421 18.754 57.294 1.00 14.84 125 GLY A CA 1
ATOM 730 C C . GLY A 1 97 ? 10.444 18.627 55.786 1.00 15.50 125 GLY A C 1
ATOM 731 O O . GLY A 1 97 ? 11.426 18.158 55.206 1.00 15.58 125 GLY A O 1
ATOM 732 N N . SER A 1 98 ? 9.371 19.065 55.128 1.00 15.57 126 SER A N 1
ATOM 733 C CA . SER A 1 98 ? 9.318 19.010 53.670 1.00 16.11 126 SER A CA 1
ATOM 734 C C . SER A 1 98 ? 10.422 19.850 53.046 1.00 16.93 126 SER A C 1
ATOM 735 O O . SER A 1 98 ? 10.980 19.471 52.008 1.00 17.51 126 SER A O 1
ATOM 738 N N . ALA A 1 99 ? 10.769 20.975 53.671 1.00 16.49 127 ALA A N 1
ATOM 739 C CA . ALA A 1 99 ? 11.843 21.806 53.147 1.00 17.12 127 ALA A CA 1
ATOM 740 C C . ALA A 1 99 ? 13.203 21.148 53.354 1.00 16.75 127 ALA A C 1
ATOM 741 O O . ALA A 1 99 ? 14.103 21.309 52.523 1.00 17.54 127 ALA A O 1
ATOM 743 N N . LEU A 1 100 ? 13.374 20.399 54.443 1.00 16.81 128 LEU A N 1
ATOM 744 C CA . LEU A 1 100 ? 14.588 19.604 54.598 1.00 16.28 128 LEU A CA 1
ATOM 745 C C . LEU A 1 100 ? 14.691 18.552 53.500 1.00 16.58 128 LEU A C 1
ATOM 746 O O . LEU A 1 100 ? 15.747 18.391 52.875 1.00 16.87 128 LEU A O 1
ATOM 751 N N . VAL A 1 101 ? 13.591 17.831 53.246 1.00 16.78 129 VAL A N 1
ATOM 752 C CA . VAL A 1 101 ? 13.573 16.816 52.193 1.00 17.40 129 VAL A CA 1
ATOM 753 C C . VAL A 1 101 ? 13.971 17.423 50.853 1.00 18.99 129 VAL A C 1
ATOM 754 O O . VAL A 1 101 ? 14.714 16.813 50.074 1.00 19.24 129 VAL A O 1
ATOM 758 N N . ASN A 1 102 ? 13.505 18.637 50.565 1.00 19.62 130 ASN A N 1
ATOM 759 C CA . ASN A 1 102 ? 13.852 19.241 49.285 1.00 20.95 130 ASN A CA 1
ATOM 760 C C . ASN A 1 102 ? 15.344 19.572 49.165 1.00 20.82 130 ASN A C 1
ATOM 761 O O . ASN A 1 102 ? 15.848 19.676 48.039 1.00 22.16 130 ASN A O 1
ATOM 766 N N . LEU A 1 103 ? 16.069 19.707 50.288 1.00 18.24 131 LEU A N 1
ATOM 767 C CA . LEU A 1 103 ? 17.520 19.886 50.237 1.00 18.22 131 LEU A CA 1
ATOM 768 C C . LEU A 1 103 ? 18.265 18.564 50.114 1.00 17.96 131 LEU A C 1
ATOM 769 O O . LEU A 1 103 ? 19.322 18.515 49.475 1.00 18.77 131 LEU A O 1
ATOM 774 N N . ILE A 1 104 ? 17.748 17.486 50.701 1.00 19.72 132 ILE A N 1
ATOM 775 C CA . ILE A 1 104 ? 18.531 16.260 50.846 1.00 19.26 132 ILE A CA 1
ATOM 776 C C . ILE A 1 104 ? 18.085 15.116 49.942 1.00 19.88 132 ILE A C 1
ATOM 777 O O . ILE A 1 104 ? 18.786 14.090 49.886 1.00 20.27 132 ILE A O 1
ATOM 782 N N . ARG A 1 105 ? 16.974 15.256 49.222 1.00 20.59 133 ARG A N 1
ATOM 783 C CA . ARG A 1 105 ? 16.485 14.174 48.370 1.00 21.38 133 ARG A CA 1
ATOM 784 C C . ARG A 1 105 ? 17.324 14.021 47.115 1.00 23.13 133 ARG A C 1
ATOM 785 O O . ARG A 1 105 ? 18.062 14.921 46.708 1.00 23.69 133 ARG A O 1
#

Organism: Methylorubrum extorquens (strain ATCC 14718 / DSM 1338 / JCM 2805 / NCIMB 9133 / AM1) (NCBI:txid272630)

Nearest PDB structures (foldseek):
  8fns-assembly1_A  TM=1.010E+00  e=2.891E-18  Methylorubrum extorquens AM1
  6mi5-assembly1_X  TM=8.087E-01  e=3.518E-12  Methylorubrum extorquens AM1
  8dq2-assembly2_D  TM=9.435E-01  e=2.323E-08  Hansschlegelia quercus
  8fnr-assembly2_D  TM=8.866E-01  e=9.375E-08  Hansschlegelia quercus

Solvent-accessible surface area: 6091 Å² total; per-residue (Å²): 110,90,20,76,69,15,6,103,88,174,85,44,29,0,45,68,150,11,0,42,55,18,0,28,62,2,6,83,122,27,8,104,96,179,84,39,36,0,55,42,179,37,0,174,68,38,10,57,116,44,62,7,143,159,50,6,117,93,124,88,39,33,0,52,71,166,19,0,36,54,5,0,68,61,41,10,160,59,2,7,117,78,135,82,42,44,0,41,68,173,15,14,87,35,120,31,0,57,42,0,15,47,11,5,104

Secondary structure (DSSP, 8-state):
--GGGG-TT-SSSEEHHHHHHHHHHHHHHH-TT-SSEE-TTTTTTTS-HHHHHHH-TT-SS-EEHHHHHHHHHHHHHHH-TT-SSEE-HHHHHSHHHHHHHHHH-

B-factor: mean 24.49, std 8.47, range [14.16, 59.47]

InterPro domains:
  IPR002048 EF-hand domain [PF13202] (31-46)
  IPR002048 EF-hand domain [PF13202] (54-72)
  IPR002048 EF-hand domain [PF13202] (79-96)
  IPR002048 EF-hand domain [PS50222] (46-81)
  IPR011992 EF-hand domain pair [SSF47473] (34-121)
  IPR018247 EF-Hand 1, calcium-binding site [PS00018] (59-71)
  IPR018247 EF-Hand 1, calcium-binding site [PS00018] (84-96)